Protein AF-A0A9P0YYL7-F1 (afdb_monomer_lite)

Secondary structure (DSSP, 8-state):
--HHHHHHHHHT---TTS-HHHHHHHHHHHHSHHHHHHHHHHHHHHH-TTT----SS-S--HHHHHHHHHHHTTTPPPPHHHHHHHHHEEEPTTSS-EEEEES-HHHHHHHHHHHHHHHHHHHHHHHHHHH----------PPPPHHHHHHHHHH-S-----

InterPro domains:
  IPR004252 Probable transposase, Ptta/En/Spm, plant [PF03004] (20-131)
  IPR039266 Autonomous transposable element EN-1 mosaic protein [PTHR33157] (11-118)

Radius of gyration: 25.04 Å; chains: 1; bounding box: 66×37×62 Å

Structure (mmCIF, N/CA/C/O backbone):
data_AF-A0A9P0YYL7-F1
#
_entry.id   AF-A0A9P0YYL7-F1
#
loop_
_atom_site.group_PDB
_atom_site.id
_atom_site.type_symbol
_atom_site.label_atom_id
_atom_site.label_alt_id
_atom_site.label_comp_id
_atom_site.label_asym_id
_atom_site.label_entity_id
_atom_site.label_seq_id
_atom_site.pdbx_PDB_ins_code
_atom_site.Cartn_x
_atom_site.Cartn_y
_atom_site.Cartn_z
_atom_site.occupancy
_atom_site.B_iso_or_equiv
_atom_site.auth_seq_id
_atom_site.auth_comp_id
_atom_site.auth_asym_id
_atom_site.auth_atom_id
_atom_site.pdbx_PDB_model_num
ATOM 1 N N . MET A 1 1 ? -9.862 -5.608 10.664 1.00 52.25 1 MET A N 1
ATOM 2 C CA . MET A 1 1 ? -10.845 -5.185 11.685 1.00 52.25 1 MET A CA 1
ATOM 3 C C . MET A 1 1 ? -12.162 -4.894 10.990 1.00 52.25 1 MET A C 1
ATOM 5 O O . MET A 1 1 ? -12.144 -4.180 9.995 1.00 52.25 1 MET A O 1
ATOM 9 N N . THR A 1 2 ? -13.279 -5.459 11.444 1.00 67.44 2 THR A N 1
ATOM 10 C CA . THR A 1 2 ? -14.602 -5.111 10.906 1.00 67.44 2 THR A CA 1
ATOM 11 C C . THR A 1 2 ? -14.879 -3.627 11.176 1.00 67.44 2 THR A C 1
ATOM 13 O O . THR A 1 2 ? -14.667 -3.142 12.287 1.00 67.44 2 THR A O 1
ATOM 16 N N . GLN A 1 3 ? -15.338 -2.889 10.159 1.00 81.31 3 GLN A N 1
ATOM 17 C CA . GLN A 1 3 ? -15.624 -1.442 10.228 1.00 81.31 3 GLN A CA 1
ATOM 18 C C . GLN A 1 3 ? -16.527 -1.063 11.424 1.00 81.31 3 GLN A C 1
ATOM 20 O O . GLN A 1 3 ? -16.456 0.047 11.946 1.00 81.31 3 GLN A O 1
ATOM 25 N N . LEU A 1 4 ? -17.356 -2.006 11.883 1.00 89.44 4 LEU A N 1
ATOM 26 C CA . LEU A 1 4 ? -18.285 -1.854 13.003 1.00 89.44 4 LEU A CA 1
ATOM 27 C C . LEU A 1 4 ? -17.580 -1.640 14.350 1.00 89.44 4 LEU A C 1
ATOM 29 O O . LEU A 1 4 ? -17.922 -0.705 15.069 1.00 89.44 4 LEU A O 1
ATOM 33 N N . LEU A 1 5 ? -16.569 -2.453 14.678 1.00 88.25 5 LEU A N 1
ATOM 34 C CA . LEU A 1 5 ? -15.871 -2.343 15.964 1.00 88.25 5 LEU A CA 1
ATOM 35 C C . LEU A 1 5 ? -15.018 -1.069 16.027 1.00 88.25 5 LEU A C 1
ATOM 37 O O . LEU A 1 5 ? -14.913 -0.427 17.068 1.00 88.25 5 LEU A O 1
ATOM 41 N N . GLN A 1 6 ? -14.448 -0.664 14.889 1.00 88.38 6 GLN A N 1
ATOM 42 C CA . GLN A 1 6 ? -13.690 0.580 14.791 1.00 88.38 6 GLN A CA 1
ATOM 43 C C . GLN A 1 6 ? -14.590 1.808 14.986 1.00 88.38 6 GLN A C 1
ATOM 45 O O . GLN A 1 6 ? -14.195 2.730 15.697 1.00 88.38 6 GLN A O 1
ATOM 50 N N . LYS A 1 7 ? -15.808 1.802 14.422 1.00 89.62 7 LYS A N 1
ATOM 51 C CA . LYS A 1 7 ? -16.817 2.842 14.681 1.00 89.62 7 LYS A CA 1
ATOM 52 C C . LYS A 1 7 ? -17.219 2.890 16.154 1.00 89.62 7 LYS A C 1
ATOM 54 O O . LYS A 1 7 ? -17.209 3.973 16.727 1.00 89.62 7 LYS A O 1
ATOM 59 N N . ALA A 1 8 ? -17.504 1.738 16.764 1.00 91.25 8 ALA A N 1
ATOM 60 C CA . ALA A 1 8 ? -17.857 1.658 18.182 1.00 91.25 8 ALA A CA 1
ATOM 61 C C . ALA A 1 8 ? -16.740 2.216 19.079 1.00 91.25 8 ALA A C 1
ATOM 63 O O . ALA A 1 8 ? -16.999 3.054 19.938 1.00 91.25 8 ALA A O 1
ATOM 64 N N . ARG A 1 9 ? -15.481 1.838 18.819 1.00 91.19 9 ARG A N 1
ATOM 65 C CA . ARG A 1 9 ? -14.317 2.367 19.543 1.00 91.19 9 ARG A CA 1
ATOM 66 C C . ARG A 1 9 ? -14.164 3.877 19.382 1.00 91.19 9 ARG A C 1
ATOM 68 O O . ARG A 1 9 ? -13.963 4.573 20.366 1.00 91.19 9 ARG A O 1
ATOM 75 N N . ASN A 1 10 ? -14.237 4.380 18.150 1.00 89.50 10 ASN A N 1
ATOM 76 C CA . ASN A 1 10 ? -14.043 5.805 17.877 1.00 89.50 10 ASN A CA 1
ATOM 77 C C . ASN A 1 10 ? -15.171 6.665 18.468 1.00 89.50 10 ASN A C 1
ATOM 79 O O . ASN A 1 10 ? -14.912 7.782 18.897 1.00 89.50 10 ASN A O 1
ATOM 83 N N . GLY A 1 11 ? -16.404 6.150 18.479 1.00 89.00 11 GLY A N 1
ATOM 84 C CA . GLY A 1 11 ? -17.545 6.812 19.110 1.00 89.00 11 GLY A CA 1
ATOM 85 C C . GLY A 1 11 ? -17.595 6.634 20.627 1.00 89.00 11 GLY A C 1
ATOM 86 O O . GLY A 1 11 ? -18.329 7.358 21.282 1.00 89.00 11 GLY A O 1
ATOM 87 N N . ASN A 1 12 ? -16.835 5.684 21.182 1.00 88.50 12 ASN A N 1
ATOM 88 C CA . ASN A 1 12 ? -16.863 5.298 22.594 1.00 88.50 12 ASN A CA 1
ATOM 89 C C . ASN A 1 12 ? -18.284 5.002 23.124 1.00 88.50 12 ASN A C 1
ATOM 91 O O . ASN A 1 12 ? -18.586 5.222 24.294 1.00 88.50 12 ASN A O 1
ATOM 95 N N . VAL A 1 13 ? -19.161 4.500 22.252 1.00 90.75 13 VAL A N 1
ATOM 96 C CA . VAL A 1 13 ? -20.553 4.150 22.565 1.00 90.75 13 VAL A CA 1
ATOM 97 C C . VAL A 1 13 ? -20.722 2.649 22.395 1.00 90.75 13 VAL A C 1
ATOM 99 O O . VAL A 1 13 ? -20.362 2.097 21.349 1.00 90.75 13 VAL A O 1
ATOM 102 N N . LYS A 1 14 ? -21.303 1.998 23.410 1.00 93.50 14 LYS A N 1
ATOM 103 C CA . LYS A 1 14 ? -21.622 0.572 23.354 1.00 93.50 14 LYS A CA 1
ATOM 104 C C . LYS A 1 14 ? -22.672 0.322 22.264 1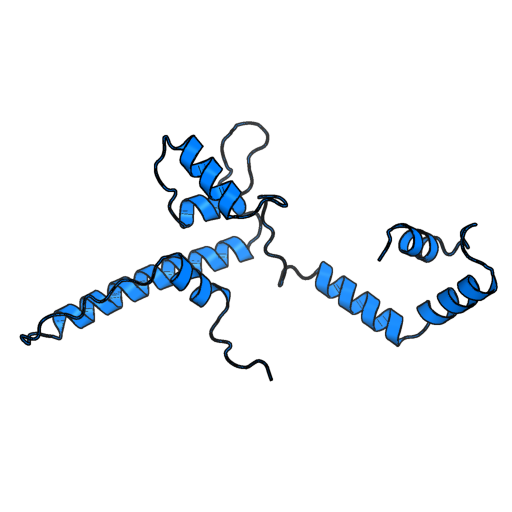.00 93.50 14 LYS A C 1
ATOM 106 O O . LYS A 1 14 ? -23.768 0.877 22.343 1.00 93.50 14 LYS A O 1
ATOM 111 N N . PRO A 1 15 ? -22.391 -0.529 21.271 1.00 92.94 15 PRO A N 1
ATOM 112 C CA . PRO A 1 15 ? -23.385 -0.904 20.279 1.00 92.94 15 PRO A CA 1
ATOM 113 C C . PRO A 1 15 ? -24.365 -1.958 20.822 1.00 92.94 15 PRO A C 1
ATOM 115 O O . PRO A 1 15 ? -24.021 -2.754 21.692 1.00 92.94 15 PRO A O 1
ATOM 118 N N . THR A 1 16 ? -25.572 -2.016 20.254 1.00 94.25 16 THR A N 1
ATOM 1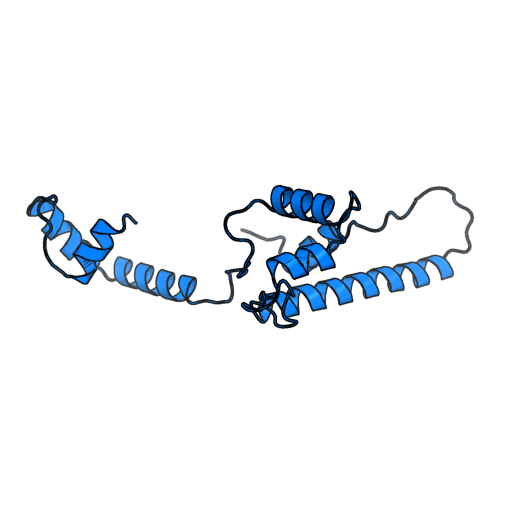19 C CA . THR A 1 16 ? -26.653 -2.932 20.679 1.00 94.25 16 THR A CA 1
ATOM 120 C C . THR A 1 16 ? -26.313 -4.418 20.545 1.00 94.25 16 THR A C 1
ATOM 122 O O . THR A 1 16 ? -26.882 -5.240 21.252 1.00 94.25 16 THR A O 1
ATOM 125 N N . TRP A 1 17 ? -25.377 -4.768 19.662 1.00 94.19 17 TRP A N 1
ATOM 126 C CA . TRP A 1 17 ? -24.955 -6.146 19.393 1.00 94.19 17 TRP A CA 1
ATOM 127 C C . TRP A 1 17 ? -23.800 -6.639 20.286 1.00 94.19 17 TRP A C 1
ATOM 129 O O . TRP A 1 17 ? -23.388 -7.788 20.147 1.00 94.19 17 TRP A O 1
ATOM 139 N N . ILE A 1 18 ? -23.265 -5.808 21.193 1.00 94.75 18 ILE A N 1
ATOM 140 C CA . ILE A 1 18 ? -22.262 -6.216 22.194 1.00 94.75 18 ILE A CA 1
ATOM 141 C C . ILE A 1 18 ? -22.908 -6.229 23.586 1.00 94.75 18 ILE A C 1
ATOM 143 O O . ILE A 1 18 ? -23.497 -5.238 24.021 1.00 94.75 18 ILE A O 1
ATOM 147 N N . GLY A 1 19 ? -22.751 -7.343 24.307 1.00 96.19 19 GLY A N 1
ATOM 148 C CA . GLY A 1 19 ? -23.137 -7.448 25.718 1.00 96.19 19 GLY A CA 1
ATOM 149 C C . GLY A 1 19 ? -22.267 -6.576 26.633 1.00 96.19 19 GLY A C 1
ATOM 150 O O . GLY A 1 19 ? -21.103 -6.316 26.337 1.00 96.19 19 GLY A O 1
ATOM 151 N N . ASP A 1 20 ? -22.813 -6.123 27.762 1.00 95.19 20 ASP A N 1
ATOM 152 C CA . ASP A 1 20 ? -22.145 -5.155 28.651 1.00 95.19 20 ASP A CA 1
ATOM 153 C C . ASP A 1 20 ? -20.785 -5.622 29.182 1.00 95.19 20 ASP A C 1
ATOM 155 O O . ASP A 1 20 ? -19.834 -4.838 29.250 1.00 95.19 20 ASP A O 1
ATOM 159 N N . THR A 1 21 ? -20.667 -6.911 29.496 1.00 95.88 21 THR A N 1
ATOM 160 C CA . THR A 1 21 ? -19.420 -7.530 29.963 1.00 95.88 21 THR A CA 1
ATOM 161 C C . THR A 1 21 ? -18.331 -7.441 28.893 1.00 95.88 21 THR A C 1
ATOM 163 O O . THR A 1 21 ? -17.283 -6.840 29.119 1.00 95.88 21 THR A O 1
ATOM 166 N N . ALA A 1 22 ? -18.627 -7.912 27.680 1.00 94.75 22 ALA A N 1
ATOM 167 C CA . ALA A 1 22 ? -17.709 -7.863 26.546 1.00 94.75 22 ALA A CA 1
ATOM 168 C C . ALA A 1 22 ? -17.319 -6.425 26.157 1.00 94.75 22 ALA A C 1
ATOM 170 O O . ALA A 1 22 ? -16.173 -6.173 25.783 1.00 94.75 22 ALA A O 1
ATOM 171 N N . TRP A 1 23 ? -18.244 -5.462 26.255 1.00 95.31 23 TRP A N 1
ATOM 172 C CA . TRP A 1 23 ? -17.929 -4.050 26.012 1.00 95.31 23 TRP A CA 1
ATOM 173 C C . TRP A 1 23 ? -16.936 -3.502 27.035 1.00 95.31 23 TRP A C 1
ATOM 175 O O . TRP A 1 23 ? -15.968 -2.836 26.665 1.00 95.31 23 TRP A O 1
ATOM 185 N N . THR A 1 24 ? -17.152 -3.807 28.313 1.00 95.62 24 THR A N 1
ATOM 186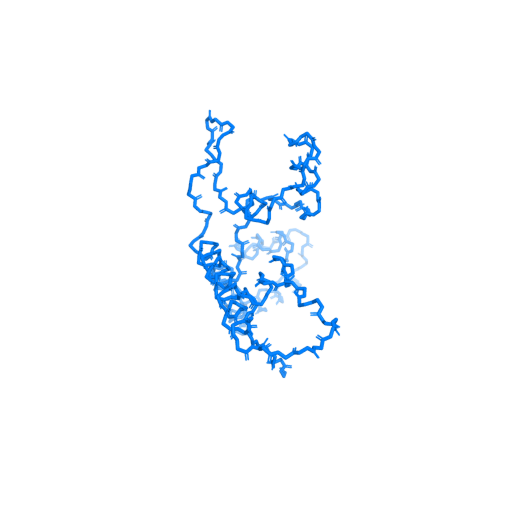 C CA . THR A 1 24 ? -16.280 -3.361 29.404 1.00 95.62 24 THR A CA 1
ATOM 187 C C . THR A 1 24 ? -14.867 -3.915 29.234 1.00 95.62 24 THR A C 1
ATOM 189 O O . THR A 1 24 ? -13.893 -3.160 29.321 1.00 95.62 24 THR A O 1
ATOM 192 N N . ASP A 1 25 ? -14.751 -5.199 28.891 1.00 95.56 25 ASP A N 1
ATOM 193 C CA . ASP A 1 25 ? -13.466 -5.845 28.623 1.00 95.56 25 ASP A CA 1
ATOM 194 C C . ASP A 1 25 ? -12.755 -5.239 27.408 1.00 95.56 25 ASP A C 1
ATOM 196 O O . ASP A 1 25 ? -11.550 -4.994 27.456 1.00 95.56 25 ASP A O 1
ATOM 200 N N . LEU A 1 26 ? -13.487 -4.916 26.336 1.00 94.38 26 LEU A N 1
ATOM 201 C CA . LEU A 1 26 ? -12.929 -4.249 25.155 1.00 94.38 26 LEU A CA 1
ATOM 202 C C . LEU A 1 26 ? -12.420 -2.840 25.467 1.00 94.38 26 LEU A C 1
ATOM 204 O O . LEU A 1 26 ? -11.315 -2.480 25.059 1.00 94.38 26 LEU A O 1
ATOM 208 N N . VAL A 1 27 ? -13.198 -2.045 26.204 1.00 93.94 27 VAL A N 1
ATOM 209 C CA . VAL A 1 27 ? -12.794 -0.691 26.608 1.00 93.94 27 VAL A CA 1
ATOM 210 C C . VAL A 1 27 ? -11.560 -0.747 27.504 1.00 93.94 27 VAL A C 1
ATOM 212 O O . VAL A 1 27 ? -10.645 0.061 27.333 1.00 93.94 27 VAL A O 1
ATOM 215 N N . LYS A 1 28 ? -11.496 -1.714 28.427 1.00 95.06 28 LYS A N 1
ATOM 216 C CA . LYS A 1 28 ? -10.304 -1.965 29.244 1.00 95.06 28 LYS A CA 1
ATOM 217 C C . LYS A 1 28 ? -9.118 -2.365 28.368 1.00 95.06 28 LYS A C 1
ATOM 219 O O . LYS A 1 28 ? -8.043 -1.785 28.505 1.00 95.06 28 LYS A O 1
ATOM 224 N N . TYR A 1 29 ? -9.331 -3.277 27.420 1.00 94.38 29 TYR A N 1
ATOM 225 C CA . TYR A 1 29 ? -8.295 -3.743 26.507 1.00 94.38 29 TYR A CA 1
ATOM 226 C C . TYR A 1 29 ? -7.687 -2.603 25.677 1.00 94.38 29 TYR A C 1
ATOM 228 O O . TYR A 1 29 ? -6.468 -2.478 25.576 1.00 94.38 29 TYR A O 1
ATOM 236 N N . TRP A 1 30 ? -8.524 -1.719 25.128 1.00 93.88 30 TRP A N 1
ATOM 237 C CA . TRP A 1 30 ? -8.068 -0.581 24.326 1.00 93.88 30 TRP A CA 1
ATOM 238 C C . TRP A 1 30 ? -7.290 0.474 25.116 1.00 93.88 30 TRP A C 1
ATOM 240 O O . TRP A 1 30 ? -6.580 1.280 24.511 1.00 93.88 30 TRP A O 1
ATOM 250 N N . LYS A 1 31 ? -7.417 0.489 26.447 1.00 93.38 31 LYS A N 1
ATOM 251 C CA . LYS A 1 31 ? -6.665 1.394 27.321 1.00 93.38 31 LYS A CA 1
ATOM 252 C C . LYS A 1 31 ? -5.263 0.884 27.652 1.00 93.38 31 LYS A C 1
ATOM 254 O O . LYS A 1 31 ? -4.449 1.717 28.047 1.00 93.38 31 LYS A O 1
ATOM 259 N N . TYR A 1 32 ? -4.970 -0.409 27.468 1.00 96.31 32 TYR A N 1
ATOM 260 C CA . TYR A 1 32 ? -3.619 -0.940 27.669 1.00 96.31 32 TYR A CA 1
ATOM 261 C C . TYR A 1 32 ? -2.618 -0.297 26.713 1.00 96.31 32 TYR A C 1
ATOM 263 O O . TYR A 1 32 ? -2.902 -0.072 25.530 1.00 96.31 32 TYR A O 1
ATOM 271 N N . ASP A 1 33 ? -1.416 -0.053 27.221 1.00 95.19 33 ASP A N 1
ATOM 272 C CA . ASP A 1 33 ? -0.370 0.626 26.463 1.00 95.19 33 ASP A CA 1
ATOM 273 C C . ASP A 1 33 ? 0.139 -0.224 25.297 1.00 95.19 33 ASP A C 1
ATOM 275 O O . ASP A 1 33 ? 0.357 0.312 24.213 1.00 95.19 33 ASP A O 1
ATOM 279 N N . ASP A 1 3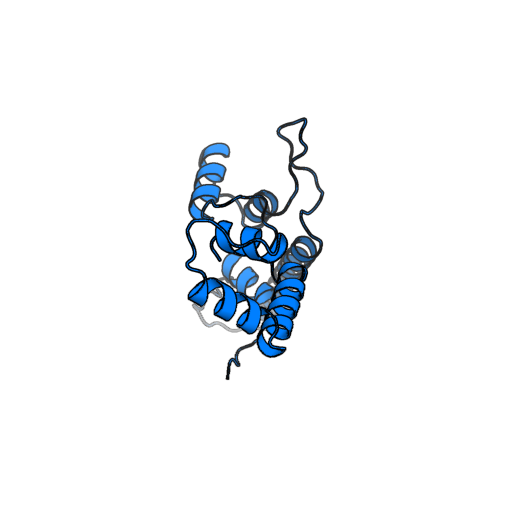4 ? 0.159 -1.552 25.437 1.00 95.31 34 ASP A N 1
ATOM 280 C CA . ASP A 1 34 ? 0.453 -2.480 24.339 1.00 95.31 34 ASP A CA 1
ATOM 281 C C . ASP A 1 34 ? -0.474 -2.285 23.135 1.00 95.31 34 ASP A C 1
ATOM 283 O O . ASP A 1 34 ? -0.042 -2.318 21.977 1.00 95.31 34 ASP A O 1
ATOM 287 N N . PHE A 1 35 ? -1.771 -2.085 23.387 1.00 93.50 35 PHE A N 1
ATOM 288 C CA . PHE A 1 35 ? -2.738 -1.862 22.319 1.00 93.50 35 PHE A CA 1
ATOM 289 C C . PHE A 1 35 ? -2.527 -0.494 21.665 1.00 93.50 35 PHE A C 1
ATOM 291 O O . PHE A 1 35 ? -2.548 -0.395 20.435 1.00 93.50 35 PHE A O 1
ATOM 298 N N . LYS A 1 36 ? -2.291 0.556 22.462 1.00 93.75 36 LYS A N 1
ATOM 299 C CA . LYS A 1 36 ? -1.997 1.900 21.942 1.00 93.75 36 LYS A CA 1
ATOM 300 C C . LYS A 1 36 ? -0.729 1.896 21.095 1.00 93.75 36 LYS A C 1
ATOM 302 O O . LYS A 1 36 ? -0.779 2.363 19.960 1.00 93.75 36 LYS A O 1
ATOM 307 N N . ALA A 1 37 ? 0.348 1.283 21.582 1.00 95.00 37 ALA A N 1
ATOM 308 C CA . ALA A 1 37 ? 1.613 1.154 20.868 1.00 95.00 37 ALA A CA 1
ATOM 309 C C . ALA A 1 37 ? 1.427 0.437 19.523 1.00 95.00 37 ALA A C 1
ATOM 311 O O . ALA A 1 37 ? 1.840 0.947 18.480 1.00 95.00 37 ALA A O 1
ATOM 312 N N . LYS A 1 38 ? 0.709 -0.697 19.506 1.00 93.44 38 LYS A N 1
ATOM 313 C CA . LYS A 1 38 ? 0.366 -1.408 18.260 1.00 93.44 38 LYS A CA 1
ATOM 314 C C . LYS A 1 38 ? -0.488 -0.551 17.322 1.00 93.44 38 LYS A C 1
ATOM 316 O O . LYS A 1 38 ? -0.241 -0.526 16.117 1.00 93.44 38 LYS A O 1
ATOM 321 N N . SER A 1 39 ? -1.480 0.166 17.851 1.00 90.56 39 SER A N 1
ATOM 322 C CA . SER A 1 39 ? -2.356 1.046 17.068 1.00 90.56 39 SER A CA 1
ATOM 323 C C . SER A 1 39 ? -1.584 2.217 16.450 1.00 90.56 39 SER A C 1
ATOM 325 O O . SER A 1 39 ? -1.814 2.557 15.288 1.00 90.56 39 SER A O 1
ATOM 327 N N . GLU A 1 40 ? -0.670 2.835 17.194 1.00 92.06 40 GLU A N 1
ATOM 328 C CA . GLU A 1 40 ? 0.191 3.913 16.707 1.00 92.06 40 GLU A CA 1
ATOM 329 C C . GLU A 1 40 ? 1.192 3.417 15.672 1.00 92.06 40 GLU A C 1
ATOM 331 O O . GLU A 1 40 ? 1.345 4.052 14.628 1.00 92.06 40 GLU A O 1
ATOM 336 N N . GLN A 1 41 ? 1.821 2.265 15.909 1.00 90.81 41 GLN A N 1
ATOM 337 C CA . GLN A 1 41 ? 2.713 1.650 14.934 1.00 90.81 41 GLN A CA 1
ATOM 338 C C . GLN A 1 41 ? 1.964 1.325 13.642 1.00 90.81 41 GLN A C 1
ATOM 340 O O . GLN A 1 41 ? 2.444 1.643 12.558 1.00 90.81 41 GLN A O 1
ATOM 345 N N . ASN A 1 42 ? 0.755 0.765 13.732 1.00 86.88 42 ASN A N 1
ATOM 346 C CA . ASN A 1 42 ? -0.059 0.497 12.552 1.00 86.88 42 ASN A CA 1
ATOM 347 C C . ASN A 1 42 ? -0.445 1.794 11.823 1.00 86.88 42 ASN A C 1
ATOM 349 O O . ASN A 1 42 ? -0.385 1.845 10.600 1.00 86.88 42 ASN A O 1
ATOM 353 N N . LYS A 1 43 ? -0.770 2.872 12.551 1.00 86.38 43 LYS A N 1
ATOM 354 C CA . LYS A 1 43 ? -1.025 4.195 11.956 1.00 86.38 43 LYS A CA 1
ATOM 355 C C . LYS A 1 43 ? 0.213 4.734 11.233 1.00 86.38 43 LYS A C 1
ATOM 357 O O . LYS A 1 43 ? 0.090 5.213 10.109 1.00 86.38 43 LYS A O 1
ATOM 362 N N . LYS A 1 44 ? 1.398 4.622 11.843 1.00 86.50 44 LYS A N 1
ATOM 363 C CA . LYS A 1 44 ? 2.680 4.987 11.221 1.00 86.50 44 LYS A CA 1
ATOM 364 C C . LYS A 1 44 ? 2.950 4.144 9.976 1.00 86.50 44 LYS A C 1
ATOM 366 O O . LYS A 1 44 ? 3.325 4.712 8.963 1.00 86.50 44 LYS A O 1
ATOM 371 N N . ASN A 1 45 ? 2.689 2.839 10.012 1.00 83.38 45 ASN A N 1
ATOM 372 C CA . ASN A 1 45 ? 2.862 1.936 8.870 1.00 83.38 45 ASN A CA 1
ATOM 373 C C . ASN A 1 45 ? 1.869 2.222 7.732 1.00 83.38 45 ASN A C 1
ATOM 375 O O . ASN A 1 45 ? 2.232 2.134 6.567 1.00 83.38 45 ASN A O 1
ATOM 379 N N . CYS A 1 46 ? 0.620 2.575 8.045 1.00 75.00 46 CYS A N 1
ATOM 380 C CA . CYS A 1 46 ? -0.353 2.984 7.030 1.00 75.00 46 CYS A CA 1
ATOM 381 C C . CYS A 1 46 ? 0.003 4.338 6.405 1.00 75.00 46 CYS A C 1
ATOM 383 O O . CYS A 1 46 ? -0.230 4.541 5.217 1.00 75.00 46 CYS A O 1
ATOM 385 N N . ASN A 1 47 ? 0.549 5.260 7.201 1.00 73.44 47 ASN A N 1
ATOM 386 C CA . ASN A 1 47 ? 0.978 6.573 6.726 1.00 73.44 47 ASN A CA 1
ATOM 387 C C . ASN A 1 47 ? 2.371 6.549 6.089 1.00 73.44 47 ASN A C 1
ATOM 389 O O . ASN A 1 47 ? 2.738 7.507 5.408 1.00 73.44 47 ASN A O 1
ATOM 393 N N . SER A 1 48 ? 3.162 5.499 6.314 1.00 71.19 48 SER A N 1
ATOM 394 C CA . SER A 1 48 ? 4.479 5.395 5.716 1.00 71.19 48 SER A CA 1
ATOM 395 C C . SER A 1 48 ? 4.315 5.107 4.226 1.00 71.19 48 SER A C 1
ATOM 397 O O . SER A 1 48 ? 3.873 4.052 3.777 1.00 71.19 48 SER A O 1
ATOM 399 N N . SER A 1 49 ? 4.728 6.077 3.421 1.00 61.78 49 SER A N 1
ATOM 400 C CA . SER A 1 49 ? 4.867 5.945 1.970 1.00 61.78 49 SER A CA 1
ATOM 401 C C . SER A 1 49 ? 5.978 4.965 1.559 1.00 61.78 49 SER A C 1
ATOM 403 O O . SER A 1 49 ? 6.189 4.719 0.373 1.00 61.78 49 SER A O 1
ATOM 405 N N . ALA A 1 50 ? 6.692 4.404 2.540 1.00 60.19 50 ALA A N 1
ATOM 406 C CA . ALA A 1 50 ? 7.838 3.526 2.356 1.00 60.19 50 ALA A CA 1
ATOM 407 C C . ALA A 1 50 ? 7.462 2.130 1.822 1.00 60.19 50 ALA A C 1
ATOM 409 O O . ALA A 1 50 ? 8.272 1.514 1.135 1.00 60.19 50 ALA A O 1
ATOM 410 N N . GLY A 1 51 ? 6.251 1.632 2.109 1.00 54.81 51 GLY A N 1
ATOM 411 C CA . GLY A 1 51 ? 5.863 0.245 1.797 1.00 54.81 51 GLY A CA 1
ATOM 412 C C . GLY A 1 51 ? 4.742 0.078 0.770 1.00 54.81 51 GLY A C 1
ATOM 413 O O . GLY A 1 51 ? 4.651 -0.966 0.124 1.00 54.81 51 GLY A O 1
ATOM 414 N N . ALA A 1 52 ? 3.887 1.083 0.585 1.00 54.88 52 ALA A N 1
ATOM 415 C CA . ALA A 1 52 ? 2.803 0.998 -0.384 1.00 54.88 52 ALA A CA 1
ATOM 416 C C . ALA A 1 52 ? 3.312 1.430 -1.764 1.00 54.88 52 ALA A C 1
ATOM 418 O O . ALA A 1 52 ? 3.436 2.623 -2.046 1.00 54.88 52 ALA A O 1
ATOM 419 N N . SER A 1 53 ? 3.575 0.466 -2.652 1.00 59.00 53 SER A N 1
ATOM 420 C CA . SER A 1 53 ? 3.560 0.766 -4.085 1.00 59.00 53 SER A CA 1
ATOM 421 C C . SER A 1 53 ? 2.149 1.241 -4.424 1.00 59.00 53 SER A C 1
ATOM 423 O O . SER A 1 53 ? 1.216 0.443 -4.502 1.00 59.00 53 SER A O 1
ATOM 425 N N . LEU A 1 54 ? 1.960 2.558 -4.515 1.00 65.62 54 LEU A N 1
ATOM 426 C CA . LEU A 1 54 ? 0.687 3.149 -4.907 1.00 65.62 54 LEU A CA 1
ATOM 427 C C . LEU A 1 54 ? 0.497 2.886 -6.403 1.00 65.62 54 LEU A C 1
ATOM 429 O O . LEU A 1 54 ? 0.883 3.687 -7.254 1.00 65.62 54 LEU A O 1
ATOM 433 N N . HIS A 1 55 ? -0.081 1.734 -6.730 1.00 69.12 55 HIS A N 1
ATOM 434 C CA . HIS A 1 55 ? -0.501 1.412 -8.084 1.00 69.12 55 HIS A CA 1
ATOM 435 C C . HIS A 1 55 ? -1.899 1.989 -8.339 1.00 69.12 55 HIS A C 1
ATOM 437 O O . HIS A 1 55 ? -2.820 1.871 -7.536 1.00 69.12 55 HIS A O 1
ATOM 443 N N . THR A 1 56 ? -2.096 2.590 -9.510 1.00 69.06 56 THR A N 1
ATOM 444 C CA . THR A 1 56 ? -3.416 3.079 -9.968 1.00 69.06 56 THR A CA 1
ATOM 445 C C . THR A 1 56 ? -4.209 2.030 -10.744 1.00 69.06 56 THR A C 1
ATOM 447 O O . THR A 1 56 ? -5.305 2.303 -11.229 1.00 69.06 56 THR A O 1
ATOM 450 N N . GLY A 1 57 ? -3.679 0.808 -10.845 1.00 68.12 57 GLY A N 1
ATOM 451 C CA . GLY A 1 57 ? -4.303 -0.297 -11.570 1.00 68.12 57 GLY A CA 1
ATOM 452 C C . GLY A 1 57 ? -5.525 -0.913 -10.878 1.00 68.12 57 GLY A C 1
ATOM 453 O O . GLY A 1 57 ? -6.165 -1.775 -11.480 1.00 68.12 57 GLY A O 1
ATOM 454 N N . GLY A 1 58 ? -5.844 -0.500 -9.647 1.00 74.25 58 GLY A N 1
ATOM 455 C CA . GLY A 1 58 ? -6.906 -1.097 -8.833 1.00 74.25 58 GLY A CA 1
ATOM 456 C C . GLY A 1 58 ? -6.605 -2.544 -8.425 1.00 74.25 58 GLY A C 1
ATOM 457 O O . GLY A 1 58 ? -5.479 -3.023 -8.559 1.00 74.25 58 GLY A O 1
ATOM 458 N N . SER A 1 59 ? -7.619 -3.264 -7.945 1.00 77.12 59 SER A N 1
ATOM 459 C CA . SER A 1 59 ? -7.515 -4.677 -7.536 1.00 77.12 59 SER A CA 1
ATOM 460 C C . SER A 1 59 ? -7.564 -5.637 -8.733 1.00 77.12 59 SER A C 1
ATOM 462 O O . SER A 1 59 ? -8.342 -6.586 -8.756 1.00 77.12 59 SER A O 1
ATOM 464 N N . ILE A 1 60 ? -6.776 -5.357 -9.774 1.00 79.12 60 ILE A N 1
ATOM 465 C CA . ILE A 1 60 ? -6.714 -6.160 -10.998 1.00 79.12 60 ILE A CA 1
ATOM 466 C C . ILE A 1 60 ? -5.343 -6.843 -11.070 1.00 79.12 60 ILE A C 1
ATOM 468 O O . ILE A 1 60 ? -4.321 -6.153 -11.013 1.00 79.12 60 ILE A O 1
ATOM 472 N N . PRO A 1 61 ? -5.286 -8.176 -11.254 1.00 77.88 61 PRO A N 1
ATOM 473 C CA . PRO A 1 61 ? -4.021 -8.884 -11.404 1.00 77.88 61 PRO A CA 1
ATOM 474 C C . PRO A 1 61 ? -3.202 -8.368 -12.594 1.00 77.88 61 PRO A C 1
ATOM 476 O O . PRO A 1 61 ? -3.751 -8.089 -13.663 1.00 77.88 61 PRO A O 1
ATOM 479 N N . HIS A 1 62 ? -1.872 -8.336 -12.463 1.00 78.69 62 HIS A N 1
ATOM 480 C CA . HIS A 1 62 ? -0.967 -7.884 -13.531 1.00 78.69 62 HIS A CA 1
ATOM 481 C C . HIS A 1 62 ? -1.188 -8.619 -14.862 1.00 78.69 62 HIS A C 1
ATOM 483 O O . HIS A 1 62 ? -1.213 -7.982 -15.912 1.00 78.69 62 HIS A O 1
ATOM 489 N N . LYS A 1 63 ? -1.449 -9.936 -14.826 1.00 82.50 63 LYS A N 1
ATOM 490 C CA . LYS A 1 63 ? -1.756 -10.740 -16.025 1.00 82.50 63 LYS A CA 1
ATOM 491 C C . LYS A 1 63 ? -2.978 -10.215 -16.787 1.00 82.50 63 LYS A C 1
ATOM 493 O O . LYS A 1 63 ? -2.996 -10.236 -18.014 1.00 82.50 63 LYS A O 1
ATOM 498 N N . VAL A 1 64 ? -3.995 -9.734 -16.073 1.00 85.44 64 VAL A N 1
ATOM 499 C CA . VAL A 1 64 ? -5.216 -9.186 -16.681 1.00 85.44 64 VAL A CA 1
ATOM 500 C C . VAL A 1 64 ? -4.928 -7.829 -17.319 1.00 85.44 64 VAL A C 1
ATOM 502 O O . VAL A 1 64 ? -5.337 -7.599 -18.455 1.00 85.44 64 VAL A O 1
ATOM 505 N N . HIS A 1 65 ? -4.179 -6.956 -16.639 1.00 82.75 65 HIS A N 1
ATOM 506 C CA . HIS A 1 65 ? -3.728 -5.687 -17.227 1.00 82.75 65 HIS A CA 1
ATOM 507 C C . HIS A 1 65 ? -2.877 -5.900 -18.480 1.00 82.75 65 HIS A C 1
ATOM 509 O O . HIS A 1 65 ? -3.087 -5.222 -19.482 1.00 82.75 65 HIS A O 1
ATOM 515 N N . PHE A 1 66 ? -1.982 -6.887 -18.458 1.00 83.62 66 PHE A N 1
ATOM 516 C CA . PHE A 1 66 ? -1.141 -7.232 -19.600 1.00 83.62 66 PHE A CA 1
ATOM 517 C C . PHE A 1 66 ? -1.975 -7.703 -20.800 1.00 83.62 66 PHE A C 1
ATOM 519 O O . PHE A 1 66 ? -1.817 -7.181 -21.901 1.00 83.62 66 PHE A O 1
ATOM 526 N N . LYS A 1 67 ? -2.932 -8.621 -20.584 1.00 86.75 67 LYS A N 1
ATOM 527 C CA . LYS A 1 67 ? -3.857 -9.080 -21.636 1.00 86.75 67 LYS A CA 1
ATOM 528 C C . LYS A 1 67 ? -4.669 -7.930 -22.237 1.00 86.75 67 LYS A C 1
ATOM 530 O O . LYS A 1 67 ? -4.806 -7.858 -23.454 1.00 86.75 67 LYS A O 1
ATOM 535 N N . ARG A 1 68 ? -5.176 -7.015 -21.401 1.00 87.81 68 ARG A N 1
ATOM 536 C CA . ARG A 1 68 ? -5.913 -5.826 -21.865 1.00 87.81 68 ARG A CA 1
ATOM 537 C C . ARG A 1 68 ? -5.035 -4.921 -22.726 1.00 87.81 68 ARG A C 1
ATOM 539 O O . ARG A 1 68 ? -5.454 -4.537 -23.808 1.00 87.81 68 ARG A O 1
ATOM 546 N N . MET A 1 69 ? -3.803 -4.651 -22.295 1.00 86.12 69 MET A N 1
ATOM 547 C CA . MET A 1 69 ? -2.854 -3.856 -23.080 1.00 86.12 69 MET A CA 1
ATOM 548 C C . MET A 1 69 ? -2.483 -4.514 -24.412 1.00 86.12 69 MET A C 1
ATOM 550 O O . MET A 1 69 ? -2.387 -3.820 -25.420 1.00 86.12 69 MET A O 1
ATOM 554 N N . LYS A 1 70 ? -2.308 -5.841 -24.435 1.00 88.25 70 LYS A N 1
ATOM 555 C CA . LYS A 1 70 ? -2.056 -6.595 -25.670 1.00 88.25 70 LYS A CA 1
ATOM 556 C C . LYS A 1 70 ? -3.226 -6.468 -26.651 1.00 88.25 70 LYS A C 1
ATOM 558 O O . LYS A 1 70 ? -3.011 -6.213 -27.832 1.00 88.25 70 LYS A O 1
ATOM 563 N N . ALA A 1 71 ? -4.459 -6.587 -26.157 1.00 87.19 71 ALA A N 1
ATOM 564 C CA . ALA A 1 71 ? -5.664 -6.410 -26.967 1.00 87.19 71 ALA A CA 1
ATOM 565 C C . ALA A 1 71 ? -5.794 -4.975 -27.516 1.00 87.19 71 ALA A C 1
ATOM 567 O O . ALA A 1 71 ? -6.094 -4.799 -28.691 1.00 87.19 71 ALA A O 1
ATOM 568 N N . GLU A 1 72 ? -5.492 -3.955 -26.705 1.00 85.38 72 GLU A N 1
ATOM 569 C CA . GLU A 1 72 ? -5.475 -2.543 -27.131 1.00 85.38 72 GLU A CA 1
ATOM 570 C C . GLU A 1 72 ? -4.381 -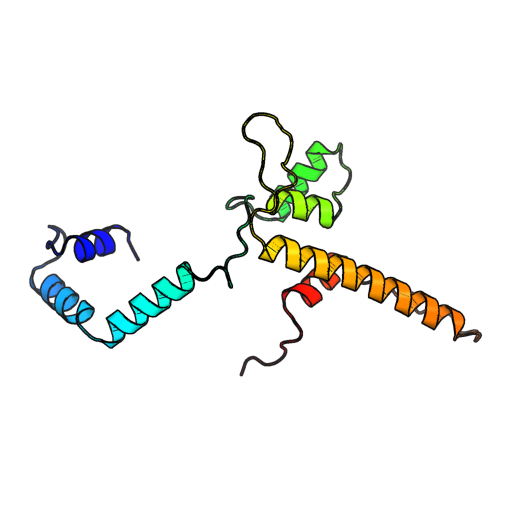2.228 -28.169 1.00 85.38 72 GLU A C 1
ATOM 572 O O . GLU A 1 72 ? -4.455 -1.206 -28.847 1.00 85.38 72 GLU A O 1
ATOM 577 N N . ARG A 1 73 ? -3.366 -3.091 -28.295 1.00 82.81 73 ARG A N 1
ATOM 578 C CA . ARG A 1 73 ? -2.239 -2.947 -29.227 1.00 82.81 73 ARG A CA 1
ATOM 579 C C . ARG A 1 73 ? -2.278 -3.977 -30.356 1.00 82.81 73 ARG A C 1
ATOM 581 O O . ARG A 1 73 ? -1.237 -4.456 -30.800 1.00 82.81 73 ARG A O 1
ATOM 588 N N . ASN A 1 74 ? -3.469 -4.358 -30.799 1.00 85.62 74 ASN A N 1
ATOM 589 C CA . ASN A 1 74 ? -3.646 -5.257 -31.941 1.00 85.62 74 ASN A CA 1
ATOM 590 C C . ASN A 1 74 ? -2.838 -6.568 -31.804 1.00 85.62 74 ASN A C 1
ATOM 592 O O . ASN A 1 74 ? -2.297 -7.078 -32.779 1.00 85.62 74 ASN A O 1
ATOM 596 N N . GLY A 1 75 ? -2.698 -7.093 -30.582 1.00 84.50 75 GLY A N 1
ATOM 597 C CA . GLY A 1 75 ? -1.998 -8.350 -30.324 1.00 84.50 75 GLY A CA 1
ATOM 598 C C . GLY A 1 75 ? -0.492 -8.239 -30.071 1.00 84.50 75 GLY A C 1
ATOM 599 O O . GLY A 1 75 ? 0.122 -9.258 -29.763 1.00 84.50 75 GLY A O 1
ATOM 600 N N . LYS A 1 76 ? 0.121 -7.050 -30.134 1.00 87.62 76 LYS A N 1
ATOM 601 C CA . LYS A 1 76 ? 1.548 -6.886 -29.805 1.00 87.62 76 LYS A CA 1
ATOM 602 C C . LYS A 1 76 ? 1.763 -6.858 -28.291 1.00 87.62 76 LYS A C 1
ATOM 604 O O . LYS A 1 76 ? 1.073 -6.136 -27.569 1.00 87.62 76 LYS A O 1
ATOM 609 N N . ASP A 1 77 ? 2.743 -7.624 -27.815 1.00 85.00 77 ASP A N 1
ATOM 610 C CA . ASP A 1 77 ? 3.077 -7.657 -26.393 1.00 85.00 77 ASP A CA 1
ATOM 611 C C . ASP A 1 77 ? 3.605 -6.287 -25.918 1.00 85.00 77 ASP A C 1
ATOM 613 O O . ASP A 1 77 ? 4.427 -5.660 -26.600 1.00 85.00 77 ASP A O 1
ATOM 617 N N . PRO A 1 78 ? 3.095 -5.760 -24.791 1.00 85.06 78 PRO A N 1
ATOM 618 C CA . PRO A 1 78 ? 3.590 -4.519 -24.218 1.00 85.06 78 PRO A CA 1
ATOM 619 C C . PRO A 1 78 ? 4.959 -4.724 -23.566 1.00 85.06 78 PRO A C 1
ATOM 621 O O . PRO A 1 78 ? 5.187 -5.710 -22.864 1.00 85.06 78 PRO A O 1
ATOM 624 N N . THR A 1 79 ? 5.851 -3.753 -23.748 1.00 86.69 79 THR A N 1
ATOM 625 C CA . THR A 1 79 ? 7.151 -3.726 -23.073 1.00 86.69 79 THR A CA 1
ATOM 626 C C . THR A 1 79 ? 6.953 -3.497 -21.574 1.00 86.69 79 THR A C 1
ATOM 628 O O . THR A 1 79 ? 5.975 -2.869 -21.151 1.00 86.69 79 THR A O 1
ATOM 631 N N . PHE A 1 80 ? 7.905 -3.953 -20.755 1.00 82.00 80 PHE A N 1
ATOM 632 C CA . PHE A 1 80 ? 7.870 -3.770 -19.305 1.00 82.00 80 PHE A CA 1
ATOM 633 C C . PHE A 1 80 ? 7.642 -2.303 -18.898 1.00 82.00 80 PHE A C 1
ATOM 635 O O . PHE A 1 80 ? 6.709 -2.016 -18.147 1.00 82.00 80 PHE A O 1
ATOM 642 N N . SER A 1 81 ? 8.406 -1.359 -19.461 1.00 84.06 81 SER A N 1
ATOM 643 C CA . SER A 1 81 ? 8.272 0.073 -19.150 1.00 84.06 81 SER A CA 1
ATOM 644 C C . SER A 1 81 ? 6.880 0.617 -19.507 1.00 84.06 81 SER A C 1
ATOM 646 O O . SER A 1 81 ? 6.304 1.420 -18.774 1.00 84.06 81 SER A O 1
ATOM 648 N N . GLU A 1 82 ? 6.267 0.131 -20.588 1.00 85.00 82 GLU A N 1
ATOM 649 C CA . GLU A 1 82 ? 4.923 0.545 -21.008 1.00 85.00 82 GLU A CA 1
ATOM 650 C C . GLU A 1 82 ? 3.839 0.015 -20.067 1.00 85.00 82 GLU A C 1
ATOM 652 O O . GLU A 1 82 ? 2.904 0.744 -19.709 1.00 85.00 82 GLU A O 1
ATOM 657 N N . PHE A 1 83 ? 3.981 -1.243 -19.641 1.00 84.75 83 PHE A N 1
ATOM 658 C CA . PHE A 1 83 ? 3.138 -1.849 -18.617 1.00 84.75 83 PHE A CA 1
ATOM 659 C C . PHE A 1 83 ? 3.278 -1.108 -17.280 1.00 84.75 83 PHE A C 1
ATOM 661 O O . PHE A 1 83 ? 2.274 -0.760 -16.652 1.00 84.75 83 PHE A O 1
ATOM 668 N N . TYR A 1 84 ? 4.506 -0.779 -16.880 1.00 83.56 84 TYR A N 1
ATOM 669 C CA . TYR A 1 84 ? 4.802 -0.060 -15.646 1.00 83.56 84 TYR A CA 1
ATOM 670 C C . TYR A 1 84 ? 4.204 1.355 -15.645 1.00 83.56 84 TYR A C 1
ATOM 672 O O . TYR A 1 84 ? 3.506 1.746 -14.707 1.00 83.56 84 TYR A O 1
ATOM 680 N N . PHE A 1 85 ? 4.351 2.102 -16.743 1.00 84.56 85 PHE A N 1
ATOM 681 C CA . PHE A 1 85 ? 3.712 3.412 -16.909 1.00 84.56 85 PHE A CA 1
ATOM 682 C C . PHE A 1 85 ? 2.187 3.343 -16.897 1.00 84.56 85 PHE A C 1
ATOM 684 O O . PHE A 1 85 ? 1.530 4.321 -16.545 1.00 84.56 85 PHE A O 1
ATOM 691 N N . CYS A 1 86 ? 1.597 2.214 -17.292 1.00 78.19 86 CYS A N 1
ATOM 692 C CA . CYS A 1 86 ? 0.153 2.040 -17.229 1.00 78.19 86 CYS A CA 1
ATOM 693 C C . CYS A 1 86 ? -0.381 2.016 -15.804 1.00 78.19 86 CYS A C 1
ATOM 695 O O . CYS A 1 86 ? -1.455 2.555 -15.550 1.00 78.19 86 CYS A O 1
ATOM 697 N N . THR A 1 87 ? 0.379 1.420 -14.897 1.00 78.62 87 THR A N 1
ATOM 698 C CA . THR A 1 87 ? -0.033 1.175 -13.519 1.00 78.62 87 THR A CA 1
ATOM 699 C C . THR A 1 87 ? 0.485 2.245 -12.552 1.00 78.62 87 THR A C 1
ATOM 701 O O . THR A 1 87 ? -0.152 2.473 -11.523 1.00 78.62 87 THR A O 1
ATOM 704 N N . HIS A 1 88 ? 1.557 2.969 -12.901 1.00 80.50 88 HIS A N 1
ATOM 705 C CA . HIS A 1 88 ? 2.261 3.892 -11.994 1.00 80.50 88 HIS A CA 1
ATOM 706 C C . HIS A 1 88 ? 2.309 5.363 -12.454 1.00 80.50 88 HIS A C 1
ATOM 708 O O . HIS A 1 88 ? 2.914 6.194 -11.773 1.00 80.50 88 HIS A O 1
ATOM 714 N N . LYS A 1 89 ? 1.644 5.732 -13.562 1.00 82.25 89 LYS A N 1
ATOM 715 C CA . LYS A 1 89 ? 1.419 7.142 -13.953 1.00 82.25 89 LYS A CA 1
ATOM 716 C C . LYS A 1 89 ? -0.058 7.517 -13.868 1.00 82.25 89 LYS A C 1
ATOM 718 O O . LYS A 1 89 ? -0.936 6.729 -14.216 1.00 82.25 89 LYS A O 1
ATOM 723 N N . LYS A 1 90 ? -0.346 8.746 -13.431 1.00 71.19 90 LYS A N 1
ATOM 724 C CA . LYS A 1 90 ? -1.723 9.237 -13.271 1.00 71.19 90 LYS A CA 1
ATOM 725 C C . LYS A 1 90 ? -2.410 9.358 -14.640 1.00 71.19 90 LYS A C 1
ATOM 727 O O . LYS A 1 90 ? -1.818 9.775 -15.633 1.00 71.19 90 LYS A O 1
ATOM 732 N N . LYS A 1 91 ? -3.706 9.048 -14.724 1.00 66.12 91 LYS A N 1
ATOM 733 C CA . LYS A 1 91 ? -4.518 9.324 -15.927 1.00 66.12 91 LYS A CA 1
ATOM 734 C C . LYS A 1 91 ? -5.061 10.758 -15.856 1.00 66.12 91 LYS A C 1
ATOM 736 O O . LYS A 1 91 ? -5.624 11.135 -14.831 1.00 66.12 91 LYS A O 1
ATOM 741 N N . LYS A 1 92 ? -4.945 11.574 -16.919 1.00 55.12 92 LYS A N 1
ATOM 742 C CA . LYS A 1 92 ? -5.622 12.889 -16.934 1.00 55.12 92 LYS A CA 1
ATOM 743 C C . LYS A 1 92 ? -7.133 12.670 -17.066 1.00 55.12 92 LYS A C 1
ATOM 745 O O . LYS A 1 92 ? -7.578 12.032 -18.013 1.00 55.12 92 LYS A O 1
ATOM 750 N N . LYS A 1 93 ? -7.929 13.237 -16.152 1.00 50.53 93 LYS A N 1
ATOM 751 C CA . LYS A 1 93 ? -9.390 13.027 -16.071 1.00 50.53 93 LYS A CA 1
ATOM 752 C C . LYS A 1 93 ? -10.197 13.462 -17.315 1.00 50.53 93 LYS A C 1
ATOM 754 O O . LYS A 1 93 ? -11.329 13.025 -17.453 1.00 50.53 93 LYS A O 1
ATOM 759 N N . LYS A 1 94 ? -9.645 14.279 -18.227 1.00 43.47 94 LYS A N 1
ATOM 760 C CA . LYS A 1 94 ? -10.384 14.863 -19.375 1.00 43.47 94 LYS A CA 1
ATOM 761 C C . LYS A 1 94 ? -10.061 14.297 -20.767 1.00 43.47 94 LYS A C 1
ATOM 763 O O . LYS A 1 94 ? -10.750 14.623 -21.722 1.00 43.47 94 LYS A O 1
ATOM 768 N N . LYS A 1 95 ? -9.039 13.457 -20.926 1.00 42.62 95 LYS A N 1
ATOM 769 C CA . LYS A 1 95 ? -8.711 12.796 -22.205 1.00 42.62 95 LYS A CA 1
ATOM 770 C C . LYS A 1 95 ? -8.257 11.375 -21.886 1.00 42.62 95 LYS A C 1
ATOM 772 O O . LYS A 1 95 ? -7.637 11.168 -20.848 1.00 42.62 95 LYS A O 1
ATOM 777 N N . LYS A 1 96 ? -8.484 10.396 -22.768 1.00 49.34 96 LYS A N 1
ATOM 778 C CA . LYS A 1 96 ? -7.848 9.057 -22.721 1.00 49.34 96 LYS A CA 1
ATOM 779 C C . LYS A 1 96 ? -6.306 9.146 -22.897 1.00 49.34 96 LYS A C 1
ATOM 781 O O . LYS A 1 96 ? -5.718 8.385 -23.649 1.00 49.34 96 LYS A O 1
ATOM 786 N N . LYS A 1 97 ? -5.623 10.094 -22.247 1.00 48.84 97 LYS A N 1
ATOM 787 C CA . LYS A 1 97 ? -4.181 10.344 -22.335 1.00 48.84 97 LYS A CA 1
ATOM 788 C C . LYS A 1 97 ? -3.601 10.303 -20.920 1.00 48.84 97 LYS A C 1
ATOM 790 O O . LYS A 1 97 ? -4.050 11.038 -20.036 1.00 48.84 97 LYS A O 1
ATOM 795 N N . LYS A 1 98 ? -2.641 9.404 -20.688 1.00 52.81 98 LYS A N 1
ATOM 796 C CA . LYS A 1 98 ? -1.925 9.310 -19.406 1.00 52.81 98 LYS A CA 1
ATOM 797 C C . LYS A 1 98 ? -1.150 10.613 -19.180 1.00 52.81 98 LYS A C 1
ATOM 799 O O . LYS A 1 98 ? -0.597 11.173 -20.129 1.00 52.81 98 LYS A O 1
ATOM 804 N N . SER A 1 99 ? -1.191 11.155 -17.964 1.00 56.91 99 SER A N 1
ATOM 805 C CA . SER A 1 99 ? -0.316 12.267 -17.598 1.00 56.91 99 SER A CA 1
ATOM 806 C C . SER A 1 99 ? 1.125 11.745 -17.534 1.00 56.91 99 SER A C 1
ATOM 808 O O . SER A 1 99 ? 1.356 10.549 -17.354 1.00 56.91 99 SER A O 1
ATOM 810 N N . LYS A 1 100 ? 2.109 12.634 -17.704 1.00 65.00 100 LYS A N 1
ATOM 811 C CA . LYS A 1 100 ? 3.520 12.291 -17.460 1.00 65.00 100 LYS A CA 1
ATOM 812 C C . LYS A 1 100 ? 3.841 12.184 -15.961 1.00 65.00 100 LYS A C 1
ATOM 814 O O . LYS A 1 100 ? 4.968 11.861 -15.617 1.00 65.00 100 LYS A O 1
ATOM 819 N N . GLU A 1 101 ? 2.873 12.460 -15.090 1.00 78.06 101 GLU A N 1
ATOM 820 C CA . GLU A 1 101 ? 3.076 12.573 -13.652 1.00 78.06 101 GLU A CA 1
ATOM 821 C C . GLU A 1 101 ? 2.963 11.202 -12.983 1.00 78.06 101 GLU A C 1
ATOM 823 O O . GLU A 1 101 ? 1.985 10.467 -13.173 1.00 78.06 101 GLU A O 1
ATOM 828 N N . TRP A 1 102 ? 3.977 10.866 -12.197 1.00 80.00 102 TRP A N 1
ATOM 829 C CA . TRP A 1 102 ? 4.029 9.644 -11.413 1.00 80.00 102 TRP A CA 1
ATOM 830 C C . TRP A 1 102 ? 2.971 9.643 -10.311 1.00 80.00 102 TRP A C 1
ATOM 832 O O . TRP A 1 102 ? 2.579 10.685 -9.785 1.00 80.00 102 TRP A O 1
ATOM 842 N N . VAL A 1 103 ? 2.484 8.454 -9.959 1.00 77.88 103 VAL A N 1
ATOM 843 C CA . VAL A 1 103 ? 1.546 8.298 -8.838 1.00 77.88 103 VAL A CA 1
ATOM 844 C C . VAL A 1 103 ? 2.250 8.578 -7.511 1.00 77.88 103 VAL A C 1
ATOM 846 O O . VAL A 1 103 ? 1.639 9.148 -6.610 1.00 77.88 103 VAL A O 1
ATOM 849 N N . HIS A 1 104 ? 3.535 8.228 -7.419 1.00 78.62 104 HIS A N 1
ATOM 850 C CA . HIS A 1 104 ? 4.356 8.419 -6.232 1.00 78.62 104 HIS A CA 1
ATOM 851 C C . HIS A 1 104 ? 5.845 8.587 -6.605 1.00 78.62 104 HIS A C 1
ATOM 853 O O . HIS A 1 104 ? 6.286 7.925 -7.548 1.00 78.62 104 HIS A O 1
ATOM 859 N N . PRO A 1 105 ? 6.644 9.385 -5.863 1.00 81.31 105 PRO A N 1
ATOM 860 C CA . PRO A 1 105 ? 8.083 9.541 -6.113 1.00 81.31 105 PRO A CA 1
ATOM 861 C C . PRO A 1 105 ? 8.862 8.220 -6.083 1.00 81.31 105 PRO A C 1
ATOM 863 O O . PRO A 1 105 ? 9.751 8.003 -6.898 1.00 81.31 105 PRO A O 1
ATOM 866 N N . LYS A 1 106 ? 8.477 7.286 -5.202 1.00 80.31 106 LYS A N 1
ATOM 867 C CA . LYS A 1 106 ? 9.091 5.948 -5.154 1.00 80.31 106 LYS A CA 1
ATOM 868 C C . LYS A 1 106 ? 8.947 5.194 -6.481 1.00 80.31 106 LYS A C 1
ATOM 870 O O . LYS A 1 106 ? 9.903 4.590 -6.939 1.00 80.31 106 LYS A O 1
ATOM 875 N N . ALA A 1 107 ? 7.788 5.293 -7.136 1.00 81.12 107 ALA A N 1
ATOM 876 C CA . ALA A 1 107 ? 7.567 4.619 -8.413 1.00 81.12 107 ALA A CA 1
ATOM 877 C C . ALA A 1 107 ? 8.471 5.169 -9.529 1.00 81.12 107 ALA A C 1
ATOM 879 O O . ALA A 1 107 ? 8.858 4.418 -10.424 1.00 81.12 107 ALA A O 1
ATOM 880 N N . GLN A 1 108 ? 8.802 6.462 -9.465 1.00 86.12 108 GLN A N 1
ATOM 881 C CA . GLN A 1 108 ? 9.779 7.087 -10.350 1.00 86.12 108 GLN A CA 1
ATOM 882 C C . GLN A 1 108 ? 11.193 6.574 -10.057 1.00 86.12 108 GLN A C 1
ATOM 884 O O . GLN A 1 108 ? 11.849 6.088 -10.971 1.00 86.12 108 GLN A O 1
ATOM 889 N N . SER A 1 109 ? 11.620 6.622 -8.792 1.00 85.19 109 SER A N 1
ATOM 890 C CA . SER A 1 109 ? 12.951 6.164 -8.365 1.00 85.19 109 SER A CA 1
ATOM 891 C C . SER A 1 109 ? 13.209 4.692 -8.719 1.00 85.19 109 SER A C 1
ATOM 893 O O . SER A 1 109 ? 14.257 4.355 -9.270 1.00 85.19 109 SER A O 1
ATOM 895 N N . ASP A 1 110 ? 12.223 3.817 -8.484 1.00 84.06 110 ASP A N 1
ATOM 896 C CA . ASP A 1 110 ? 12.311 2.390 -8.814 1.00 84.06 110 ASP A CA 1
ATOM 897 C C . ASP A 1 110 ? 12.508 2.191 -10.337 1.00 84.06 110 ASP A C 1
ATOM 899 O O . ASP A 1 110 ? 13.335 1.390 -10.771 1.00 84.06 110 ASP A O 1
ATOM 903 N N . HIS A 1 111 ? 11.804 2.968 -11.173 1.00 86.25 111 HIS A N 1
ATOM 904 C CA . HIS A 1 111 ? 11.954 2.909 -12.632 1.00 86.25 111 HIS A CA 1
ATOM 905 C C . HIS A 1 111 ? 13.296 3.450 -13.126 1.00 86.25 111 HIS A C 1
ATOM 907 O O . HIS A 1 111 ? 13.908 2.851 -14.005 1.00 86.25 111 HIS A O 1
ATOM 913 N N . GLU A 1 112 ? 13.768 4.558 -12.561 1.00 88.50 112 GLU A N 1
ATOM 914 C CA . GLU A 1 112 ? 15.079 5.118 -12.896 1.00 88.50 112 GLU A CA 1
ATOM 915 C C . GLU A 1 112 ? 16.208 4.148 -12.530 1.00 88.50 112 GLU A C 1
ATOM 917 O O . GLU A 1 112 ? 17.158 3.990 -13.293 1.00 88.50 112 GLU A O 1
ATOM 922 N N . SER A 1 113 ? 16.085 3.455 -11.397 1.00 86.81 113 SER A N 1
ATOM 923 C CA . SER A 1 113 ? 17.047 2.439 -10.957 1.00 86.81 113 SER A CA 1
ATOM 924 C C . SER A 1 113 ? 17.065 1.231 -11.897 1.00 86.81 113 SER A C 1
ATOM 926 O O . SER A 1 113 ? 18.133 0.738 -12.254 1.00 86.81 113 SER A O 1
ATOM 928 N N . PHE A 1 114 ? 15.892 0.804 -12.367 1.00 87.50 114 PHE A N 1
ATOM 929 C CA . PHE A 1 114 ? 15.756 -0.240 -13.380 1.00 87.50 114 PHE A CA 1
ATOM 930 C C . PHE A 1 114 ? 16.420 0.123 -14.714 1.00 87.50 114 PHE A C 1
ATOM 932 O O . PHE A 1 114 ? 17.199 -0.669 -15.243 1.00 87.50 114 PHE A O 1
ATOM 939 N N . GLU A 1 115 ? 16.154 1.318 -15.246 1.00 86.69 115 GLU A N 1
ATOM 940 C CA . GLU A 1 115 ? 16.760 1.765 -16.507 1.00 86.69 115 GLU A CA 1
ATOM 941 C C . GLU A 1 115 ? 18.289 1.888 -16.368 1.00 86.69 115 GLU A C 1
ATOM 943 O O . GLU A 1 115 ? 19.024 1.428 -17.241 1.00 86.69 115 GLU A O 1
ATOM 948 N N . LYS A 1 116 ? 18.788 2.401 -15.232 1.00 87.56 116 LYS A N 1
ATOM 949 C CA . LYS A 1 116 ? 20.232 2.421 -14.931 1.00 87.56 116 LYS A CA 1
ATOM 950 C C . LYS A 1 116 ? 20.833 1.015 -14.927 1.00 87.56 116 LYS A C 1
ATOM 952 O O . LYS A 1 116 ? 21.863 0.805 -15.561 1.00 87.56 116 LYS A O 1
ATOM 957 N N . LYS A 1 117 ? 20.180 0.048 -14.270 1.00 85.81 117 LYS A N 1
ATOM 958 C CA . LYS A 1 117 ? 20.671 -1.336 -14.209 1.00 85.81 117 LYS A CA 1
ATOM 959 C C . LYS A 1 117 ? 20.688 -2.000 -15.583 1.00 85.81 117 LYS A C 1
ATOM 961 O O . LYS A 1 117 ? 21.623 -2.729 -15.897 1.00 85.81 117 LYS A O 1
ATOM 966 N N . LYS A 1 118 ? 19.693 -1.718 -16.430 1.00 84.62 118 LYS A N 1
ATOM 967 C CA . LYS A 1 118 ? 19.684 -2.189 -17.823 1.00 84.62 118 LYS A CA 1
ATOM 968 C C . LYS A 1 118 ? 20.870 -1.662 -18.623 1.00 84.62 118 LYS A C 1
ATOM 970 O O . LYS A 1 118 ? 21.484 -2.434 -19.353 1.00 84.62 118 LYS A O 1
ATOM 975 N N . VAL A 1 119 ? 21.192 -0.377 -18.481 1.00 85.06 119 VAL A N 1
ATOM 976 C CA . VAL A 1 119 ? 22.346 0.228 -19.162 1.00 85.06 119 VAL A CA 1
ATOM 977 C C . VAL A 1 119 ? 23.656 -0.371 -18.649 1.00 85.06 119 VAL A C 1
ATOM 979 O O . VAL A 1 119 ? 24.483 -0.775 -19.456 1.00 85.06 119 VAL A O 1
ATOM 982 N N . GLU A 1 120 ? 23.821 -0.506 -17.331 1.00 84.62 120 GLU A N 1
ATOM 983 C CA . GLU A 1 120 ? 25.013 -1.115 -16.719 1.00 84.62 120 GLU A CA 1
ATOM 984 C C . GLU A 1 120 ? 25.266 -2.538 -17.245 1.00 84.62 120 GLU A C 1
ATOM 986 O O . GLU A 1 120 ? 26.362 -2.838 -17.716 1.00 84.62 120 GLU A O 1
ATOM 991 N N . MET A 1 121 ? 24.232 -3.386 -17.244 1.00 79.62 121 MET A N 1
ATOM 992 C CA . MET A 1 121 ? 24.307 -4.768 -17.737 1.00 79.62 121 MET A CA 1
ATOM 993 C C . MET A 1 121 ? 24.621 -4.834 -19.239 1.00 79.62 121 MET A C 1
ATOM 995 O O . MET A 1 121 ? 25.283 -5.763 -19.699 1.00 79.62 121 MET A O 1
ATOM 999 N N . SER A 1 122 ? 24.147 -3.854 -20.016 1.00 77.81 122 SER A N 1
ATOM 1000 C CA . SER A 1 122 ? 24.480 -3.746 -21.438 1.00 77.81 122 SER A CA 1
ATOM 1001 C C . SER A 1 122 ? 25.946 -3.363 -21.646 1.00 77.81 122 SER A C 1
ATOM 1003 O O . SER A 1 122 ? 26.580 -3.920 -22.535 1.00 77.81 122 SER A O 1
ATOM 1005 N N . SER A 1 123 ? 26.486 -2.444 -20.841 1.00 75.25 123 SER A N 1
ATOM 1006 C CA . SER A 1 123 ? 27.879 -1.993 -20.946 1.00 75.25 123 SER A CA 1
ATOM 1007 C C . SER A 1 123 ? 28.884 -3.048 -20.478 1.00 75.25 123 SER A C 1
ATOM 1009 O O . SER A 1 123 ? 29.920 -3.215 -21.112 1.00 75.25 123 SER A O 1
ATOM 1011 N N . GLN A 1 124 ? 28.579 -3.788 -19.405 1.00 68.31 124 GLN A N 1
ATOM 1012 C CA . GLN A 1 124 ? 29.434 -4.878 -18.907 1.00 68.31 124 GLN A CA 1
ATOM 1013 C C . GLN A 1 124 ? 29.638 -5.969 -19.963 1.00 68.31 124 GLN A C 1
ATOM 1015 O O . GLN A 1 124 ? 30.760 -6.423 -20.173 1.00 68.31 124 GLN A O 1
ATOM 1020 N N . ARG A 1 125 ? 28.577 -6.315 -20.701 1.00 64.69 125 ARG A N 1
ATOM 1021 C CA . ARG A 1 125 ? 28.660 -7.280 -21.801 1.00 64.69 125 ARG A CA 1
ATOM 1022 C C . ARG A 1 125 ? 29.584 -6.813 -22.926 1.00 64.69 125 ARG A C 1
ATOM 1024 O O . ARG A 1 125 ? 30.326 -7.631 -23.455 1.00 64.69 125 ARG A O 1
ATOM 1031 N N . THR A 1 126 ? 29.525 -5.537 -23.310 1.00 59.56 126 THR A N 1
ATOM 1032 C CA . THR A 1 126 ? 30.371 -5.006 -24.392 1.00 59.56 126 THR A CA 1
ATOM 1033 C C . THR A 1 126 ? 31.858 -5.154 -24.051 1.00 59.56 126 THR A C 1
ATOM 1035 O O . THR A 1 126 ? 32.647 -5.552 -24.902 1.00 59.56 126 THR A O 1
ATOM 1038 N N . ILE A 1 127 ? 32.221 -4.940 -22.782 1.00 60.12 127 ILE A N 1
ATOM 1039 C CA . ILE A 1 127 ? 33.600 -5.059 -22.285 1.00 60.12 127 ILE A CA 1
ATOM 1040 C C . ILE A 1 127 ? 34.050 -6.532 -22.210 1.00 60.12 127 ILE A C 1
ATOM 1042 O O . ILE A 1 127 ? 35.182 -6.854 -22.572 1.00 60.12 127 ILE A O 1
ATOM 1046 N N . GLU A 1 128 ? 33.170 -7.450 -21.795 1.00 57.50 128 GLU A N 1
ATOM 1047 C CA . GLU A 1 128 ? 33.452 -8.898 -21.799 1.00 57.50 128 GLU A CA 1
ATOM 1048 C C . GLU A 1 128 ? 33.623 -9.455 -23.223 1.00 57.50 128 GLU A C 1
ATOM 1050 O O . GLU A 1 128 ? 34.485 -10.298 -23.459 1.00 57.50 128 GLU A O 1
ATOM 1055 N N . SER A 1 129 ? 32.864 -8.947 -24.203 1.00 55.84 129 SER A N 1
ATOM 1056 C CA . SER A 1 129 ? 33.010 -9.365 -25.605 1.00 55.84 129 SER A CA 1
ATOM 1057 C C . SER A 1 129 ? 34.290 -8.861 -26.281 1.00 55.84 129 SER A C 1
ATOM 1059 O O . SER A 1 129 ? 34.754 -9.486 -27.228 1.00 55.84 129 SER A O 1
ATOM 1061 N N . GLU A 1 130 ? 34.877 -7.761 -25.802 1.00 54.91 130 GLU A N 1
ATOM 1062 C CA . GLU A 1 130 ? 36.144 -7.219 -26.325 1.00 54.91 130 GLU A CA 1
ATOM 1063 C C . GLU A 1 130 ? 37.382 -7.891 -25.708 1.00 54.91 130 GLU A C 1
ATOM 1065 O O . GLU A 1 130 ? 38.473 -7.817 -26.270 1.00 54.91 130 GLU A O 1
ATOM 1070 N N . SER A 1 131 ? 37.226 -8.571 -24.568 1.00 55.31 131 SER A N 1
ATOM 1071 C CA . SER A 1 131 ? 38.326 -9.190 -23.816 1.00 55.31 131 SER A CA 1
ATOM 1072 C C . SER A 1 131 ? 38.493 -10.698 -24.055 1.00 55.31 131 SER A C 1
ATOM 1074 O O . SER A 1 131 ? 39.487 -11.270 -23.609 1.00 55.31 131 SER A O 1
ATOM 1076 N N . PHE A 1 132 ? 37.594 -11.342 -24.809 1.00 43.78 132 PHE A N 1
ATOM 1077 C CA . PHE A 1 132 ? 37.674 -12.769 -25.140 1.00 43.78 132 PHE A CA 1
ATOM 1078 C C . PHE A 1 132 ? 37.897 -12.986 -26.647 1.00 43.78 132 PHE A C 1
ATOM 1080 O O . PHE A 1 132 ? 36.978 -13.286 -27.405 1.00 43.78 132 PHE A O 1
ATOM 1087 N N . SER A 1 133 ? 39.147 -12.829 -27.095 1.00 51.44 133 SER A N 1
ATOM 1088 C CA . SER A 1 133 ? 39.621 -13.422 -28.355 1.00 51.44 133 SER A CA 1
ATOM 1089 C C . SER A 1 133 ? 40.081 -14.851 -28.063 1.00 51.44 133 SER A C 1
ATOM 1091 O O . SER A 1 133 ? 41.262 -15.094 -27.833 1.00 51.44 133 SER A O 1
ATOM 1093 N N . GLY A 1 134 ? 39.135 -15.782 -27.975 1.00 50.00 134 GLY A N 1
ATOM 1094 C CA . GLY A 1 134 ? 39.420 -17.189 -27.715 1.00 50.00 134 GLY A CA 1
ATOM 1095 C C . GLY A 1 134 ? 38.265 -18.061 -28.176 1.00 50.00 134 GLY A C 1
ATOM 1096 O O . GLY A 1 134 ? 37.129 -17.877 -27.746 1.00 50.00 134 GLY A O 1
ATOM 1097 N N . ASP A 1 135 ? 38.565 -18.977 -29.086 1.00 47.47 135 ASP A N 1
ATOM 1098 C CA . ASP A 1 135 ? 37.620 -19.891 -29.709 1.00 47.47 135 ASP A CA 1
ATOM 1099 C C . ASP A 1 135 ? 37.089 -20.901 -28.677 1.00 47.47 135 ASP A C 1
ATOM 1101 O O . ASP A 1 135 ? 37.719 -21.924 -28.423 1.00 47.47 135 ASP A O 1
ATOM 1105 N N . ASP A 1 136 ? 35.928 -20.638 -28.074 1.00 43.31 136 ASP A N 1
ATOM 1106 C CA . ASP A 1 136 ? 35.115 -21.704 -27.484 1.00 43.31 136 ASP A CA 1
ATOM 1107 C C . ASP A 1 136 ? 33.621 -21.422 -27.661 1.00 43.31 136 ASP A C 1
ATOM 1109 O O . ASP A 1 136 ? 33.089 -20.353 -27.344 1.00 43.31 136 ASP A O 1
ATOM 1113 N N . ALA A 1 137 ? 32.947 -22.393 -28.263 1.00 48.38 137 ALA A N 1
ATOM 1114 C CA . ALA A 1 137 ? 31.569 -22.286 -28.678 1.00 48.38 137 ALA A CA 1
ATOM 1115 C C . ALA A 1 137 ? 30.623 -22.497 -27.488 1.00 48.38 137 ALA A C 1
ATOM 1117 O O . ALA A 1 137 ? 30.784 -23.399 -26.672 1.00 48.38 137 ALA A O 1
ATOM 1118 N N . SER A 1 138 ? 29.521 -21.746 -27.503 1.00 50.22 138 SER A N 1
ATOM 1119 C CA . SER A 1 138 ? 28.262 -22.040 -26.804 1.00 50.22 138 SER A CA 1
ATOM 1120 C C . SER A 1 138 ? 28.197 -21.833 -25.283 1.00 50.22 138 SER A C 1
ATOM 1122 O O . SER A 1 138 ? 27.837 -22.725 -24.524 1.00 50.22 138 SER A O 1
ATOM 1124 N N . GLN A 1 139 ? 28.280 -20.572 -24.856 1.00 42.62 139 GLN A N 1
ATOM 1125 C CA . GLN A 1 139 ? 27.331 -20.076 -23.854 1.00 42.62 139 GLN A CA 1
ATOM 1126 C C . GLN A 1 139 ? 26.632 -18.843 -24.414 1.00 42.62 139 GLN A C 1
ATOM 1128 O O . GLN A 1 139 ? 27.178 -17.742 -24.428 1.00 42.62 139 GLN A O 1
ATOM 1133 N N . SER A 1 140 ? 25.402 -19.006 -24.911 1.00 41.38 140 SER A N 1
ATOM 1134 C CA . SER A 1 140 ? 24.560 -17.847 -25.187 1.00 41.38 140 SER A CA 1
ATOM 1135 C C . SER A 1 140 ? 24.322 -17.142 -23.851 1.00 41.38 140 SER A C 1
ATOM 1137 O O . SER A 1 140 ? 23.466 -17.574 -23.079 1.00 41.38 140 SER A O 1
ATOM 1139 N N . HIS A 1 141 ? 25.085 -16.089 -23.547 1.00 46.94 141 HIS A N 1
ATOM 1140 C CA . HIS A 1 141 ? 24.803 -15.201 -22.424 1.00 46.94 141 HIS A CA 1
ATOM 1141 C C . HIS A 1 141 ? 23.399 -14.626 -22.660 1.00 46.94 141 HIS A C 1
ATOM 1143 O O . HIS A 1 141 ? 23.223 -13.639 -23.378 1.00 46.94 141 HIS A O 1
ATOM 1149 N N . HIS A 1 142 ? 22.367 -15.279 -22.130 1.00 56.28 142 HIS A N 1
ATOM 1150 C CA . HIS A 1 142 ? 20.984 -14.847 -22.254 1.00 56.28 142 HIS A CA 1
ATOM 1151 C C . HIS A 1 142 ? 20.813 -13.618 -21.368 1.00 56.28 142 HIS A C 1
ATOM 1153 O O . HIS A 1 142 ? 21.057 -13.679 -20.164 1.00 56.28 142 HIS A O 1
ATOM 1159 N N . MET A 1 143 ? 20.454 -12.476 -21.958 1.00 60.94 143 MET A N 1
ATOM 1160 C CA . MET A 1 143 ? 20.174 -11.279 -21.170 1.00 60.94 143 MET A CA 1
ATOM 1161 C C . MET A 1 143 ? 19.020 -11.604 -20.209 1.00 60.94 143 MET A C 1
ATOM 1163 O O . MET A 1 143 ? 17.987 -12.095 -20.675 1.00 60.94 143 MET A O 1
ATOM 1167 N N . PRO A 1 144 ? 19.161 -11.365 -18.891 1.00 71.94 144 PRO A N 1
ATOM 1168 C CA . PRO A 1 144 ? 18.065 -11.590 -17.962 1.00 71.94 144 PRO A CA 1
ATOM 1169 C C . PRO A 1 144 ? 16.834 -10.819 -18.431 1.00 71.94 144 PRO A C 1
ATOM 1171 O O . PRO A 1 144 ? 16.944 -9.674 -18.874 1.00 71.94 144 PRO A O 1
ATOM 1174 N N . SER A 1 145 ? 15.656 -11.438 -18.353 1.00 79.94 145 SER A N 1
ATOM 1175 C CA . SER A 1 145 ? 14.428 -10.741 -18.743 1.00 79.94 145 SER A CA 1
ATOM 1176 C C . SER A 1 145 ? 14.260 -9.445 -17.936 1.00 79.94 145 SER A C 1
ATOM 1178 O O . SER A 1 145 ? 14.632 -9.393 -16.761 1.00 79.94 145 SER A O 1
ATOM 1180 N N . ASP A 1 146 ? 13.628 -8.427 -18.530 1.00 81.38 146 ASP A N 1
ATOM 1181 C CA . ASP A 1 146 ? 13.323 -7.148 -17.862 1.00 81.38 146 ASP A CA 1
ATOM 1182 C C . ASP A 1 146 ? 12.653 -7.353 -16.486 1.00 81.38 146 ASP A C 1
ATOM 1184 O O . ASP A 1 146 ? 12.868 -6.584 -15.554 1.00 81.38 146 ASP A O 1
ATOM 1188 N N . PHE A 1 147 ? 11.876 -8.426 -16.320 1.00 75.25 147 PHE A N 1
ATOM 1189 C CA . PHE A 1 147 ? 11.238 -8.757 -15.048 1.00 75.25 147 PHE A CA 1
ATOM 1190 C C . PHE A 1 147 ? 12.231 -9.190 -13.957 1.00 75.25 147 PHE A C 1
ATOM 1192 O O . PHE A 1 147 ? 12.042 -8.852 -12.791 1.00 75.25 147 PHE A O 1
ATOM 1199 N N . ILE A 1 148 ? 13.291 -9.913 -14.321 1.00 79.31 148 ILE A N 1
ATOM 1200 C CA . ILE A 1 148 ? 14.338 -10.341 -13.384 1.00 79.31 148 ILE A CA 1
ATOM 1201 C C . ILE A 1 148 ? 15.200 -9.146 -12.971 1.00 79.31 148 ILE A C 1
ATOM 1203 O O . ILE A 1 148 ? 15.433 -8.956 -11.780 1.00 79.31 148 ILE A O 1
ATOM 1207 N N . ILE A 1 149 ? 15.566 -8.282 -13.925 1.00 83.94 149 ILE A N 1
ATOM 1208 C CA . ILE A 1 149 ? 16.286 -7.026 -13.650 1.00 83.94 149 ILE A CA 1
ATOM 1209 C C . ILE A 1 149 ? 15.453 -6.122 -12.726 1.00 83.94 149 ILE A C 1
ATOM 1211 O O . ILE A 1 149 ? 15.974 -5.518 -11.789 1.00 83.94 149 ILE A O 1
ATOM 1215 N N . TRP A 1 150 ? 14.137 -6.063 -12.944 1.00 81.94 150 TRP A N 1
ATOM 1216 C CA . TRP A 1 150 ? 13.211 -5.337 -12.074 1.00 81.94 150 TRP A CA 1
ATOM 1217 C C . TRP A 1 150 ? 13.141 -5.903 -10.647 1.00 81.94 150 TRP A C 1
ATOM 1219 O O . TRP A 1 150 ? 13.117 -5.147 -9.679 1.00 81.94 150 TRP A O 1
ATOM 1229 N N . ILE A 1 151 ? 13.086 -7.230 -10.490 1.00 79.81 151 ILE A N 1
ATOM 1230 C CA . ILE A 1 151 ? 13.055 -7.852 -9.159 1.00 79.81 151 ILE A CA 1
ATOM 1231 C C . ILE A 1 151 ? 14.322 -7.512 -8.377 1.00 79.81 151 ILE A C 1
ATOM 1233 O O . ILE A 1 151 ? 14.206 -7.124 -7.216 1.00 79.81 151 ILE A O 1
ATOM 1237 N N . ASP A 1 152 ? 15.490 -7.636 -9.006 1.00 82.00 152 ASP A N 1
ATOM 1238 C CA . ASP A 1 152 ? 16.785 -7.359 -8.379 1.00 82.00 152 ASP A CA 1
ATOM 1239 C C . ASP A 1 152 ? 16.883 -5.896 -7.912 1.00 82.00 152 ASP A C 1
ATOM 1241 O O . ASP A 1 152 ? 17.169 -5.605 -6.750 1.00 82.00 152 ASP A O 1
ATOM 1245 N N . THR A 1 153 ? 16.497 -4.968 -8.789 1.00 80.19 153 THR A N 1
ATOM 1246 C CA . THR A 1 153 ? 16.536 -3.522 -8.517 1.00 80.19 153 THR A CA 1
ATOM 1247 C C . THR A 1 153 ? 15.555 -3.066 -7.436 1.00 80.19 153 THR A C 1
ATOM 1249 O O . THR A 1 153 ? 15.886 -2.177 -6.655 1.00 80.19 153 THR A O 1
ATOM 1252 N N . VAL A 1 154 ? 14.360 -3.662 -7.351 1.00 71.19 154 VAL A N 1
ATOM 1253 C CA . VAL A 1 154 ? 13.309 -3.208 -6.417 1.00 71.19 154 VAL A CA 1
ATOM 1254 C C . VAL A 1 154 ? 13.296 -3.966 -5.094 1.00 71.19 154 VAL A C 1
ATOM 1256 O O . VAL A 1 154 ? 12.874 -3.403 -4.080 1.00 71.19 154 VAL A O 1
ATOM 1259 N N . ARG A 1 155 ? 13.729 -5.233 -5.065 1.00 61.97 155 ARG A N 1
ATOM 1260 C CA . ARG A 1 155 ? 13.823 -5.991 -3.806 1.00 61.97 155 ARG A CA 1
ATOM 1261 C C . ARG A 1 155 ? 15.104 -5.702 -3.029 1.00 61.97 155 ARG A C 1
ATOM 1263 O O . ARG A 1 155 ? 15.089 -5.901 -1.816 1.00 61.97 155 ARG A O 1
ATOM 1270 N N . GLY A 1 156 ? 16.151 -5.202 -3.687 1.00 52.44 156 GLY A N 1
ATOM 1271 C CA . GLY A 1 156 ? 17.476 -5.059 -3.090 1.00 52.44 156 GLY A CA 1
ATOM 1272 C C . GLY A 1 156 ? 18.111 -6.419 -2.771 1.00 52.44 156 GLY A C 1
ATOM 1273 O O . GLY A 1 156 ? 17.422 -7.422 -2.570 1.00 52.44 156 GLY A O 1
ATOM 1274 N N . GLN A 1 157 ? 19.441 -6.456 -2.693 1.00 45.69 157 GLN A N 1
ATOM 1275 C CA . GLN A 1 157 ? 20.216 -7.625 -2.262 1.00 45.69 157 GLN A CA 1
ATOM 1276 C C . GLN A 1 157 ? 20.066 -7.876 -0.750 1.00 45.69 157 GLN A C 1
ATOM 1278 O O . GLN A 1 157 ? 21.027 -7.795 0.001 1.00 45.69 157 GLN A O 1
ATOM 1283 N N . ASN A 1 158 ? 18.862 -8.185 -0.271 1.00 40.81 158 ASN A N 1
ATOM 1284 C CA . ASN A 1 158 ? 18.643 -8.586 1.119 1.00 40.81 158 ASN A CA 1
ATOM 1285 C C . ASN A 1 158 ? 18.316 -10.082 1.186 1.00 40.81 158 ASN A C 1
ATOM 1287 O O . ASN A 1 158 ? 17.189 -10.487 1.473 1.00 40.81 158 ASN A O 1
ATOM 1291 N N . ASN A 1 159 ? 19.341 -10.902 0.937 1.00 41.16 159 ASN A N 1
ATOM 1292 C CA . ASN A 1 159 ? 19.40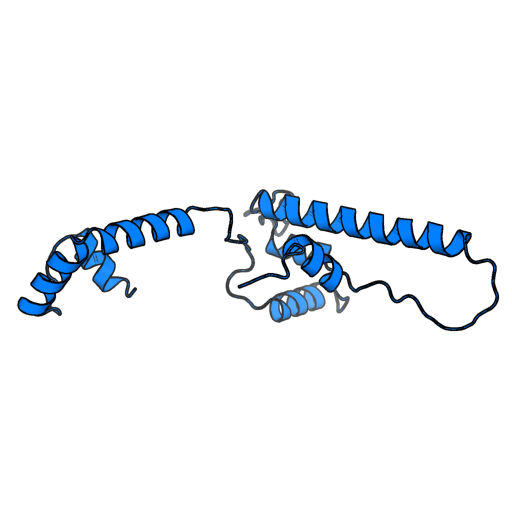5 -12.281 1.418 1.00 41.16 159 ASN A CA 1
ATOM 1293 C C . ASN A 1 159 ? 19.853 -12.274 2.886 1.00 41.16 159 ASN A C 1
ATOM 1295 O O . ASN A 1 159 ? 21.013 -12.530 3.187 1.00 41.16 159 ASN A O 1
ATOM 1299 N N . SER A 1 160 ? 18.932 -11.956 3.793 1.00 35.59 160 SER A N 1
ATOM 1300 C CA . SER A 1 160 ? 19.023 -12.305 5.219 1.00 35.59 160 SER A CA 1
ATOM 1301 C C . SER A 1 160 ? 17.741 -11.874 5.930 1.00 35.59 160 SER A C 1
ATOM 1303 O O . SER A 1 160 ? 17.634 -10.805 6.523 1.00 35.59 160 SER A O 1
ATOM 1305 N N . ARG A 1 161 ? 16.724 -12.735 5.861 1.00 35.75 161 ARG A N 1
ATOM 1306 C CA . ARG A 1 161 ? 15.698 -12.786 6.904 1.00 35.75 161 ARG A CA 1
ATOM 1307 C C . ARG A 1 161 ? 16.115 -13.890 7.868 1.00 35.75 161 ARG A C 1
ATOM 1309 O O . ARG A 1 161 ? 15.977 -15.062 7.528 1.00 35.75 161 ARG A O 1
ATOM 1316 N N . VAL A 1 162 ? 16.686 -13.478 8.998 1.00 31.67 162 VAL A N 1
ATOM 1317 C CA . VAL A 1 162 ? 16.713 -14.256 10.244 1.00 31.67 162 VAL A CA 1
ATOM 1318 C C . VAL A 1 162 ? 15.351 -14.100 10.912 1.00 31.67 162 VAL A C 1
ATOM 1320 O O . VAL A 1 162 ? 14.800 -12.975 10.831 1.00 31.67 162 VAL A O 1
#

Foldseek 3Di:
DPPVVVVCVVVVHDDPPDDPVRSVVVVVVCPDPVNVVVVVVVVCVVPDPPPDPQWPPPPDDLVRLQVVVCVVVVNDGDAPVRSLQVTFFDCDPPDNDTDPHGPDVVSVVLVVQLVVLVVVLVVVVVVVVVPDPDDDDDDPPDDPGSVVSSCCSVVDPPPDDD

Sequence (162 aa):
MTQLLQKARNGNVKPTWIGDTAWTDLVKYWKYDDFKAKSEQNKKNCNSSAGASLHTGGSIPHKVHFKRMKAERNGKDPTFSEFYFCTHKKKKKKKKKKSKEWVHPKAQSDHESFEKKKVEMSSQRTIESESFSGDDASQSHHMPSDFIIWIDTVRGQNNSRV

Organism: Cuscuta europaea (NCBI:txid41803)

pLDDT: mean 75.97, std 16.65, range [31.67, 96.31]